Protein AF-0000000075734507 (afdb_homodimer)

Sequence (156 aa):
MTKLKLGSLLDDRPVKLSVELPASVHRDLIAYGELLAQTTGTAGPIEPVKLIAPMLERFMATDRVFAKSRRNPSSNTEMTKLKLGSLLDDRPVKLSVELPASVHRDLIAYGELLAQTTGTAGPIEPVKLIAPMLERFMATDRVFAKSRRNPSSNTE

Secondary structure (DSSP, 8-state):
----SS--------EEEEEEE-HHHHHHHHHHHHHHHHHHT-SSPPPHHHHHHHHHHHHHHH-HHHHHHHHS------/----SS--------EEEEEEE-HHHHHHHHHHHHHHHHHHT-SSPPPHHHHHHHHHHHHHHH-HHHHHHHHS------

Radius of gyration: 19.77 Å; Cα contacts (8 Å, |Δi|>4): 151; chains: 2; bounding box: 35×70×53 Å

pLDDT: mean 87.41, std 18.09, range [30.73, 98.94]

Foldseek 3Di:
DDDDPDPPPDDPDDDDDDDDDDPVVQVVLQVVQVVVCVVVVNDDGDHSVVVPVVVVVVVQCPPPVNVVCVVCVPPPPD/DDDDPDPPPDDPDDDDDDDDDDPVVQVVLQVVQVVVCVVVVNDDGDHSVVVPVVVVVVVQCPPPVNVVCVVCVPPPPD

Structure (mmCIF, N/CA/C/O backbone):
data_AF-0000000075734507-model_v1
#
loop_
_entity.id
_entity.type
_entity.pdbx_description
1 polymer 'DUF2274 domain-containing protein'
#
loop_
_atom_site.group_PDB
_atom_site.id
_atom_site.type_symbol
_atom_site.label_atom_id
_atom_site.label_alt_id
_atom_site.label_comp_id
_atom_site.label_asym_id
_atom_site.label_entity_id
_atom_site.label_seq_id
_atom_site.pdbx_PDB_ins_code
_atom_site.Cartn_x
_atom_site.Cartn_y
_atom_site.Cartn_z
_atom_site.occupancy
_atom_site.B_iso_or_equiv
_atom_site.auth_seq_id
_atom_site.auth_comp_id
_atom_site.auth_asym_id
_atom_site.auth_atom_id
_atom_site.pdbx_PDB_model_num
ATOM 1 N N . MET A 1 1 ? -17.203 -38.688 -11.398 1 49.75 1 MET A N 1
ATOM 2 C CA . MET A 1 1 ? -17.781 -37.625 -10.578 1 49.75 1 MET A CA 1
ATOM 3 C C . MET A 1 1 ? -17.922 -36.312 -11.383 1 49.75 1 MET A C 1
ATOM 5 O O . MET A 1 1 ? -17.047 -35.969 -12.172 1 49.75 1 MET A O 1
ATOM 9 N N . THR A 1 2 ? -19.109 -35.75 -11.578 1 51.44 2 THR A N 1
ATOM 10 C CA . THR A 1 2 ? -19.469 -34.625 -12.414 1 51.44 2 THR A CA 1
ATOM 11 C C . THR A 1 2 ? -18.734 -33.375 -11.961 1 51.44 2 THR A C 1
ATOM 13 O O . THR A 1 2 ? -18.766 -33 -10.773 1 51.44 2 THR A O 1
ATOM 16 N N . LYS A 1 3 ? -17.609 -33.031 -12.648 1 56.03 3 LYS A N 1
ATOM 17 C CA . LYS A 1 3 ? -16.922 -31.797 -12.352 1 56.03 3 LYS A CA 1
ATOM 18 C C . LYS A 1 3 ? -17.859 -30.594 -12.469 1 56.03 3 LYS A C 1
ATOM 20 O O . LYS A 1 3 ? -18.781 -30.594 -13.289 1 56.03 3 LYS A O 1
ATOM 25 N N . LEU A 1 4 ? -17.984 -29.781 -11.43 1 62.34 4 LEU A N 1
ATOM 26 C CA . LEU A 1 4 ? -18.891 -28.641 -11.391 1 62.34 4 LEU A CA 1
ATOM 27 C C . LEU A 1 4 ? -18.578 -27.656 -12.508 1 62.34 4 LEU A C 1
ATOM 29 O O . LEU A 1 4 ? -17.422 -27.531 -12.922 1 62.34 4 LEU A O 1
ATOM 33 N N . LYS A 1 5 ? -19.516 -27.188 -13.195 1 63.5 5 LYS A N 1
ATOM 34 C CA . LYS A 1 5 ? -19.469 -26.188 -14.258 1 63.5 5 LYS A CA 1
ATOM 35 C C . LYS A 1 5 ? -18.781 -24.906 -13.773 1 63.5 5 LYS A C 1
ATOM 37 O O . LYS A 1 5 ? -18.203 -24.156 -14.57 1 63.5 5 LYS A O 1
ATOM 42 N N . LEU A 1 6 ? -19.156 -24.609 -12.438 1 61.56 6 LEU A N 1
ATOM 43 C CA . LEU A 1 6 ? -18.672 -23.312 -11.969 1 61.56 6 LEU A CA 1
ATOM 44 C C . LEU A 1 6 ? -17.188 -23.375 -11.625 1 61.56 6 LEU A C 1
ATOM 46 O O . LEU A 1 6 ? -16.766 -24.25 -10.852 1 61.56 6 LEU A O 1
ATOM 50 N N . GLY A 1 7 ? -16.422 -23.234 -12.508 1 52.19 7 GLY A N 1
ATOM 51 C CA . GLY A 1 7 ? -14.992 -23.125 -12.25 1 52.19 7 GLY A CA 1
ATOM 52 C C . GLY A 1 7 ? -14.68 -22.328 -11 1 52.19 7 GLY A C 1
ATOM 53 O O . GLY A 1 7 ? -15.586 -21.906 -10.281 1 52.19 7 GLY A O 1
ATOM 54 N N . SER A 1 8 ? -13.531 -22.453 -10.406 1 60.25 8 SER A N 1
ATOM 55 C CA . SER A 1 8 ? -13.086 -21.797 -9.18 1 60.25 8 SER A CA 1
ATOM 56 C C . SER A 1 8 ? -13.586 -20.359 -9.109 1 60.25 8 SER A C 1
ATOM 58 O O . SER A 1 8 ? -13.375 -19.578 -10.039 1 60.25 8 SER A O 1
ATOM 60 N N . LEU A 1 9 ? -14.945 -20.047 -8.742 1 64.56 9 LEU A N 1
ATOM 61 C CA . LEU A 1 9 ? -15.453 -18.688 -8.555 1 64.56 9 LEU A CA 1
ATOM 62 C C . LEU A 1 9 ? -14.461 -17.844 -7.77 1 64.56 9 LEU A C 1
ATOM 64 O O . LEU A 1 9 ? -14.016 -18.234 -6.688 1 64.56 9 LEU A O 1
ATOM 68 N N . LEU A 1 10 ? -13.836 -17.016 -8.438 1 71.56 10 LEU A N 1
ATOM 69 C CA . LEU A 1 10 ? -13.008 -16.031 -7.742 1 71.56 10 LEU A CA 1
ATOM 70 C C . LEU A 1 10 ? -13.789 -15.359 -6.625 1 71.56 10 LEU A C 1
ATOM 72 O O . LEU A 1 10 ? -14.953 -14.977 -6.816 1 71.56 10 LEU A O 1
ATOM 76 N N . ASP A 1 11 ? -13.438 -15.609 -5.457 1 82.19 11 ASP A N 1
ATOM 77 C CA . ASP A 1 11 ? -13.992 -14.898 -4.309 1 82.19 11 ASP A CA 1
ATOM 78 C C . ASP A 1 11 ? -13.812 -13.383 -4.457 1 82.19 11 ASP A C 1
ATOM 80 O O . ASP A 1 11 ? -12.695 -12.906 -4.672 1 82.19 11 ASP A O 1
ATOM 84 N N . ASP A 1 12 ? -14.859 -12.688 -4.508 1 89.88 12 ASP A N 1
ATOM 85 C CA . ASP A 1 12 ? -14.82 -11.25 -4.75 1 89.88 12 ASP A CA 1
ATOM 86 C C . ASP A 1 12 ? -14.93 -10.469 -3.439 1 89.88 12 ASP A C 1
ATOM 88 O O . ASP A 1 12 ? -15.109 -9.25 -3.451 1 89.88 12 ASP A O 1
ATOM 92 N N . ARG A 1 13 ? -14.758 -11.281 -2.389 1 94.75 13 ARG A N 1
ATOM 93 C CA . ARG A 1 13 ? -14.844 -10.594 -1.104 1 94.75 13 ARG A CA 1
ATOM 94 C C . ARG A 1 13 ? -13.547 -9.859 -0.782 1 94.75 13 ARG A C 1
ATOM 96 O O . ARG A 1 13 ? -12.461 -10.383 -1.024 1 94.75 13 ARG A O 1
ATOM 103 N N . PRO A 1 14 ? -13.68 -8.711 -0.141 1 98.19 14 PRO A N 1
ATOM 104 C CA . PRO A 1 14 ? -12.469 -8.016 0.301 1 98.19 14 PRO A CA 1
ATOM 105 C C . PRO A 1 14 ? -11.68 -8.812 1.334 1 98.19 14 PRO A C 1
ATOM 107 O O . PRO A 1 14 ? -12.242 -9.656 2.033 1 98.19 14 PRO A O 1
ATOM 110 N N . VAL A 1 15 ? -10.461 -8.57 1.423 1 98.25 15 VAL A N 1
ATOM 111 C CA . VAL A 1 15 ? -9.555 -9.25 2.338 1 98.25 15 VAL A CA 1
ATOM 112 C C 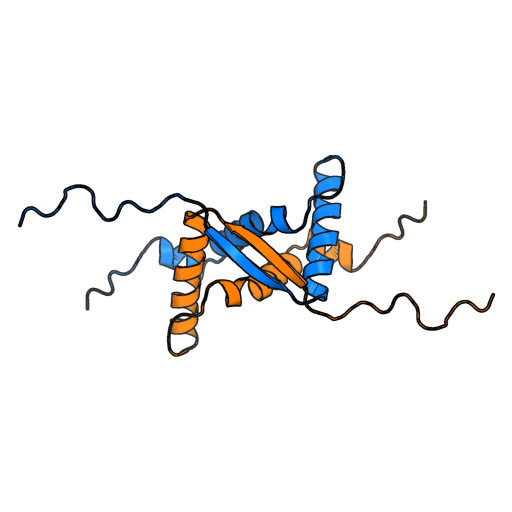. VAL A 1 15 ? -9.016 -8.258 3.367 1 98.25 15 VAL A C 1
ATOM 114 O O . VAL A 1 15 ? -8.531 -7.184 3.006 1 98.25 15 VAL A O 1
ATOM 117 N N . LYS A 1 16 ? -9.094 -8.531 4.59 1 98.19 16 LYS A N 1
ATOM 118 C CA . LYS A 1 16 ? -8.539 -7.727 5.672 1 98.19 16 LYS A CA 1
ATOM 119 C C . LYS A 1 16 ? -7.148 -8.211 6.066 1 98.19 16 LYS A C 1
ATOM 121 O O . LYS A 1 16 ? -6.938 -9.414 6.258 1 98.19 16 LYS A O 1
ATOM 126 N N . LEU A 1 17 ? -6.258 -7.309 6.129 1 98.31 17 LEU A N 1
ATOM 127 C CA . LEU A 1 17 ? -4.883 -7.613 6.52 1 98.31 17 LEU A CA 1
ATOM 128 C C . LEU A 1 17 ? -4.414 -6.68 7.629 1 98.31 17 LEU A C 1
ATOM 130 O O . LEU A 1 17 ? -4.789 -5.508 7.66 1 98.31 17 LEU A O 1
ATOM 134 N N . SER A 1 18 ? -3.604 -7.23 8.469 1 98.38 18 SER A N 1
ATOM 135 C CA . SER A 1 18 ? -2.834 -6.414 9.406 1 98.38 18 SER A CA 1
ATOM 136 C C . SER A 1 18 ? -1.444 -6.109 8.859 1 98.38 18 SER A C 1
ATOM 138 O O . SER A 1 18 ? -0.653 -7.023 8.617 1 98.38 18 SER A O 1
ATOM 140 N N . VAL A 1 19 ? -1.188 -4.836 8.727 1 98.44 19 VAL A N 1
ATOM 141 C CA . VAL A 1 19 ? 0.089 -4.441 8.141 1 98.44 19 VAL A CA 1
ATOM 142 C C . VAL A 1 19 ? 0.868 -3.578 9.133 1 98.44 19 VAL A C 1
ATOM 144 O O . VAL A 1 19 ? 0.275 -2.848 9.93 1 98.44 19 VAL A O 1
ATOM 147 N N . GLU A 1 20 ? 2.143 -3.775 9.094 1 98.44 20 GLU A N 1
ATOM 148 C CA . GLU A 1 20 ? 3.049 -2.92 9.859 1 98.44 20 GLU A CA 1
ATOM 149 C C . GLU A 1 20 ? 3.842 -1.998 8.938 1 98.44 20 GLU A C 1
ATOM 151 O O . GLU A 1 20 ? 4.547 -2.465 8.039 1 98.44 20 GLU A O 1
ATOM 156 N N . LEU A 1 21 ? 3.719 -0.723 9.258 1 98.75 21 LEU A N 1
ATOM 157 C CA . LEU A 1 21 ? 4.438 0.257 8.453 1 98.75 21 LEU A CA 1
ATOM 158 C C . LEU A 1 21 ? 5.547 0.922 9.266 1 98.75 21 LEU A C 1
ATOM 160 O O . LEU A 1 21 ? 5.344 1.277 10.43 1 98.75 21 LEU A O 1
ATOM 164 N N . PRO A 1 22 ? 6.703 1.101 8.641 1 98.5 22 PRO A N 1
ATOM 165 C CA . PRO A 1 22 ? 7.637 2.027 9.281 1 98.5 22 PRO A CA 1
ATOM 166 C C . PRO A 1 22 ? 6.996 3.377 9.602 1 98.5 22 PRO A C 1
ATOM 168 O O . PRO A 1 22 ? 6.145 3.854 8.852 1 98.5 22 PRO A O 1
ATOM 171 N N . ALA A 1 23 ? 7.453 3.955 10.633 1 97.56 23 ALA A N 1
ATOM 172 C CA . ALA A 1 23 ? 6.902 5.238 11.062 1 97.56 23 ALA A CA 1
ATOM 173 C C . ALA A 1 23 ? 6.996 6.277 9.953 1 97.56 23 ALA A C 1
ATOM 175 O O . ALA A 1 23 ? 6.074 7.074 9.758 1 97.56 23 ALA A O 1
ATOM 176 N N . SER A 1 24 ? 8.031 6.262 9.219 1 96.94 24 SER A N 1
ATOM 177 C CA . SER A 1 24 ? 8.242 7.25 8.164 1 96.94 24 SER A CA 1
ATOM 178 C C . SER A 1 24 ? 7.258 7.059 7.02 1 96.94 24 SER A C 1
ATOM 180 O O . SER A 1 24 ? 6.754 8.031 6.457 1 96.94 24 SER A O 1
ATOM 182 N N . VAL A 1 25 ? 6.988 5.793 6.723 1 98.38 25 VAL A N 1
ATOM 183 C CA . VAL A 1 25 ? 6.023 5.516 5.664 1 98.38 25 VAL A CA 1
ATOM 184 C C . VAL A 1 25 ? 4.633 5.965 6.102 1 98.38 25 VAL A C 1
ATOM 186 O O . VAL A 1 25 ? 3.883 6.543 5.309 1 98.38 25 VAL A O 1
ATOM 189 N N . HIS A 1 26 ? 4.344 5.727 7.273 1 98.56 26 HIS A N 1
ATOM 190 C CA . HIS A 1 26 ? 3.045 6.148 7.781 1 98.56 26 HIS A CA 1
ATOM 191 C C . HIS A 1 26 ? 2.924 7.672 7.793 1 98.56 26 HIS A C 1
ATOM 193 O O . HIS A 1 26 ? 1.887 8.219 7.414 1 98.56 26 HIS A O 1
ATOM 199 N N . ARG A 1 27 ? 3.934 8.352 8.227 1 96.81 27 ARG A N 1
ATOM 200 C CA . ARG A 1 27 ? 3.926 9.812 8.195 1 96.81 27 ARG A CA 1
ATOM 201 C C . ARG A 1 27 ? 3.752 10.328 6.773 1 96.81 27 ARG A C 1
ATOM 203 O O . ARG A 1 27 ? 3.029 11.305 6.547 1 96.81 27 ARG A O 1
ATOM 210 N N . ASP A 1 28 ? 4.383 9.688 5.891 1 97.56 28 ASP A N 1
ATOM 211 C CA . ASP A 1 28 ? 4.246 10.086 4.492 1 97.56 28 ASP A CA 1
ATOM 212 C C . ASP A 1 28 ? 2.826 9.836 3.988 1 97.56 28 ASP A C 1
ATOM 214 O O . ASP A 1 28 ? 2.291 10.625 3.209 1 97.56 28 ASP A O 1
ATOM 218 N N . LEU A 1 29 ? 2.234 8.75 4.418 1 98.69 29 LEU A N 1
ATOM 219 C CA . LEU A 1 29 ? 0.854 8.477 4.031 1 98.69 29 LEU A CA 1
ATOM 220 C C . LEU A 1 29 ? -0.08 9.555 4.566 1 98.69 29 LEU A C 1
ATOM 222 O O . LEU A 1 29 ? -1.008 9.977 3.871 1 98.69 29 LEU A O 1
ATOM 226 N N . ILE A 1 30 ? 0.152 10.016 5.738 1 97.69 30 ILE A N 1
ATOM 227 C CA . ILE A 1 30 ? -0.645 11.094 6.316 1 97.69 30 ILE A CA 1
ATOM 228 C C . ILE A 1 30 ? -0.485 12.367 5.48 1 97.69 30 ILE A C 1
ATOM 230 O O . ILE A 1 30 ? -1.476 12.977 5.082 1 97.69 30 ILE A O 1
ATOM 234 N N . ALA A 1 31 ? 0.708 12.719 5.215 1 97.19 31 ALA A N 1
ATOM 235 C CA . ALA A 1 31 ? 0.993 13.906 4.41 1 97.19 31 ALA A CA 1
ATOM 236 C C . ALA A 1 31 ? 0.38 13.781 3.02 1 97.19 31 ALA A C 1
ATOM 238 O O . ALA A 1 31 ? -0.126 14.766 2.471 1 97.19 31 ALA A O 1
ATOM 239 N N . TYR A 1 32 ? 0.464 12.586 2.443 1 98.31 32 TYR A N 1
ATOM 240 C CA . TYR A 1 32 ? -0.124 12.336 1.132 1 98.31 32 TYR A CA 1
ATOM 241 C C . TYR A 1 32 ? -1.626 12.594 1.15 1 98.31 32 TYR A C 1
ATOM 243 O O . TYR A 1 32 ? -2.164 13.227 0.24 1 98.31 32 TYR A O 1
ATOM 251 N N . GLY A 1 33 ? -2.285 12.094 2.176 1 98.25 33 GLY A N 1
ATOM 252 C CA . GLY A 1 33 ? -3.717 12.297 2.314 1 98.25 33 GLY A CA 1
ATOM 253 C C . GLY A 1 33 ? -4.102 13.766 2.428 1 98.25 33 GLY A C 1
ATOM 254 O O . GLY A 1 33 ? -5.133 14.18 1.9 1 98.25 33 GLY A O 1
ATOM 255 N N . GLU A 1 34 ? -3.273 14.508 3.086 1 97 34 GLU A N 1
ATOM 256 C CA . GLU A 1 34 ? -3.5 15.945 3.217 1 97 34 GLU A CA 1
ATOM 257 C C . GLU A 1 34 ? -3.387 16.641 1.865 1 97 34 GLU A C 1
ATOM 259 O O . GLU A 1 34 ? -4.25 17.453 1.503 1 97 34 GLU A O 1
ATOM 264 N N . LEU A 1 35 ? -2.348 16.328 1.163 1 96.56 35 LEU A N 1
ATOM 265 C CA . LEU A 1 35 ? -2.111 16.938 -0.14 1 96.56 35 LEU A CA 1
ATOM 266 C C . LEU A 1 35 ? -3.229 16.594 -1.116 1 96.56 35 LEU A C 1
ATOM 268 O O . LEU A 1 35 ? -3.719 17.453 -1.843 1 96.56 35 LEU A O 1
ATOM 272 N N . LEU A 1 36 ? -3.625 15.32 -1.068 1 96.94 36 LEU A N 1
ATOM 273 C CA . LEU A 1 36 ? -4.688 14.859 -1.958 1 96.94 36 LEU A CA 1
ATOM 274 C C . LEU A 1 36 ? -6 15.57 -1.651 1 96.94 36 LEU A C 1
ATOM 276 O O . LEU A 1 36 ? -6.723 15.969 -2.566 1 96.94 36 LEU A O 1
ATOM 280 N N . ALA A 1 37 ? -6.281 15.711 -0.393 1 96.81 37 ALA A N 1
ATOM 281 C CA . ALA A 1 37 ? -7.5 16.406 0.01 1 96.81 37 ALA A CA 1
ATOM 282 C C . ALA A 1 37 ? -7.5 17.844 -0.497 1 96.81 37 ALA A C 1
ATOM 284 O O . ALA A 1 37 ? -8.516 18.328 -1 1 96.81 37 ALA A O 1
ATOM 285 N N . GLN A 1 38 ? -6.359 18.516 -0.383 1 94.12 38 GLN A N 1
ATOM 286 C CA . GLN A 1 38 ? -6.219 19.906 -0.832 1 94.12 38 GLN A CA 1
ATOM 287 C C . GLN A 1 38 ? -6.426 20.016 -2.34 1 94.12 38 GLN A C 1
ATOM 289 O O . GLN A 1 38 ? -7.125 20.922 -2.809 1 94.12 38 GLN A O 1
ATOM 294 N N . THR A 1 39 ? -5.914 19.062 -3.037 1 93.5 39 THR A N 1
ATOM 295 C CA . THR A 1 39 ? -5.926 19.141 -4.496 1 93.5 39 THR A CA 1
ATOM 296 C C . THR A 1 39 ? -7.293 18.75 -5.043 1 93.5 39 THR A C 1
ATOM 298 O O . THR A 1 39 ? -7.676 19.172 -6.133 1 93.5 39 THR A O 1
ATOM 301 N N . THR A 1 40 ? -8.031 17.953 -4.258 1 94.25 40 THR A N 1
ATOM 302 C CA . THR A 1 40 ? -9.32 17.469 -4.738 1 94.25 40 THR A CA 1
ATOM 303 C C . THR A 1 40 ? -10.461 18.25 -4.09 1 94.25 40 THR A C 1
ATOM 305 O O . THR A 1 40 ? -11.633 18.031 -4.398 1 94.25 40 THR A O 1
ATOM 308 N N . GLY A 1 41 ? -10.141 19.141 -3.135 1 91.81 41 GLY A N 1
ATOM 309 C CA . GLY A 1 41 ? -11.172 19.922 -2.473 1 91.81 41 GLY A CA 1
ATOM 310 C C . GLY A 1 41 ? -11.977 19.125 -1.465 1 91.81 41 GLY A C 1
ATOM 311 O O . GLY A 1 41 ? -13.133 19.438 -1.195 1 91.81 41 GLY A O 1
ATOM 312 N N . THR A 1 42 ? -11.445 18.016 -1.034 1 90.62 42 THR A N 1
ATOM 313 C CA . THR A 1 42 ? -12.078 17.172 -0.016 1 90.62 42 THR A CA 1
ATOM 314 C C . THR A 1 42 ? -11.938 17.812 1.364 1 90.62 42 THR A C 1
ATOM 316 O O . THR A 1 42 ? -10.875 18.344 1.706 1 90.62 42 THR A O 1
ATOM 319 N N . ALA A 1 43 ? -13.055 17.781 2.021 1 90.81 43 ALA A N 1
ATOM 320 C CA . ALA A 1 43 ? -13.023 18.312 3.379 1 90.81 43 ALA A CA 1
ATOM 321 C C . ALA A 1 43 ? -12.211 17.406 4.305 1 90.81 43 ALA A C 1
ATOM 323 O O . ALA A 1 43 ? -12.57 16.25 4.516 1 90.81 43 ALA A O 1
ATOM 324 N N . GLY A 1 44 ? -11.062 17.859 4.703 1 94.88 44 GLY A N 1
ATOM 325 C CA . GLY A 1 44 ? -10.258 17.125 5.672 1 94.88 44 GLY A CA 1
ATOM 326 C C . GLY A 1 44 ? -9.289 16.156 5.023 1 94.88 44 GLY A C 1
ATOM 327 O O . GLY A 1 44 ? -9.484 15.75 3.875 1 94.88 44 GLY A O 1
ATOM 328 N N . PRO A 1 45 ? -8.352 15.789 5.75 1 95.5 45 PRO A N 1
ATOM 329 C CA . PRO A 1 45 ? -7.363 14.852 5.223 1 95.5 45 PRO A CA 1
ATOM 330 C C . PRO A 1 45 ? -7.953 13.477 4.93 1 95.5 45 PRO A C 1
ATOM 332 O O . PRO A 1 45 ? -8.836 13.008 5.652 1 95.5 45 PRO A O 1
ATOM 335 N N . ILE A 1 46 ? -7.551 12.891 3.877 1 97.56 46 ILE A N 1
ATOM 336 C CA . ILE A 1 46 ? -7.891 11.5 3.584 1 97.56 46 ILE A CA 1
ATOM 337 C C . ILE A 1 46 ? -7.051 10.57 4.453 1 97.56 46 ILE A C 1
ATOM 339 O O . ILE A 1 46 ? -5.824 10.688 4.5 1 97.56 46 ILE A O 1
ATOM 343 N N . GLU A 1 47 ? -7.691 9.719 5.105 1 97.81 47 GLU A N 1
ATOM 344 C CA . GLU A 1 47 ? -7.035 8.812 6.043 1 97.81 47 GLU A CA 1
ATOM 345 C C . GLU A 1 47 ? -6.086 7.863 5.32 1 97.81 47 GLU A C 1
ATOM 347 O O . GLU A 1 47 ? -6.398 7.363 4.238 1 97.81 47 GLU A O 1
ATOM 352 N N . PRO A 1 48 ? -5.016 7.559 5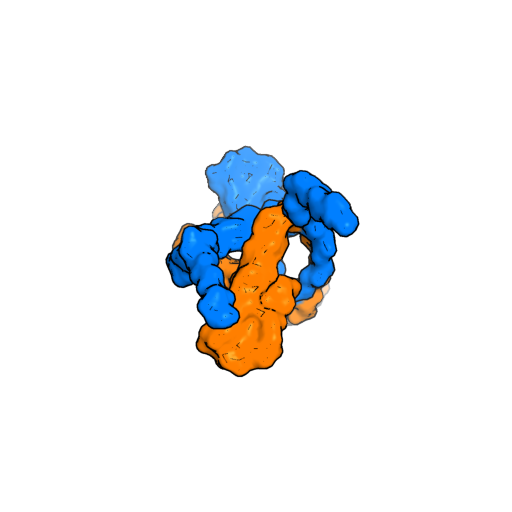.891 1 98.25 48 PRO A N 1
ATOM 353 C CA . PRO A 1 48 ? -4.027 6.656 5.293 1 98.25 48 PRO A CA 1
ATOM 354 C C . PRO A 1 48 ? -4.637 5.336 4.832 1 98.25 48 PRO A C 1
ATOM 356 O O . PRO A 1 48 ? -4.352 4.875 3.723 1 98.25 48 PRO A O 1
ATOM 359 N N . VAL A 1 49 ? -5.48 4.746 5.598 1 98.38 49 VAL A N 1
ATOM 360 C CA . VAL A 1 49 ? -6.02 3.426 5.293 1 98.38 49 VAL A CA 1
ATOM 361 C C . VAL A 1 49 ? -6.828 3.482 4 1 98.38 49 VAL A C 1
ATOM 363 O O . VAL A 1 49 ? -6.863 2.516 3.236 1 98.38 49 VAL A O 1
ATOM 366 N N . LYS A 1 50 ? -7.332 4.582 3.732 1 97.88 50 LYS A N 1
ATOM 367 C CA . LYS A 1 50 ? -8.164 4.742 2.541 1 97.88 50 LYS A CA 1
ATOM 368 C C . LYS A 1 50 ? -7.301 4.898 1.29 1 97.88 50 LYS A C 1
ATOM 370 O O . LYS A 1 50 ? -7.793 4.742 0.17 1 97.88 50 LYS A O 1
ATOM 375 N N . LEU A 1 51 ? -6.078 5.199 1.434 1 98.75 51 LEU A N 1
ATOM 376 C CA . LEU A 1 51 ? -5.176 5.441 0.311 1 98.75 51 LEU A CA 1
ATOM 377 C C . LEU A 1 51 ? -4.516 4.145 -0.145 1 98.75 51 LEU A C 1
ATOM 379 O O . LEU A 1 51 ? -4.117 4.023 -1.306 1 98.75 51 LEU A O 1
ATOM 383 N N . ILE A 1 52 ? -4.445 3.174 0.708 1 98.88 52 ILE A N 1
ATOM 384 C CA . ILE A 1 52 ? -3.535 2.045 0.543 1 98.88 52 ILE A CA 1
ATOM 385 C C . ILE A 1 52 ? -3.959 1.215 -0.667 1 98.88 52 ILE A C 1
ATOM 387 O O . ILE A 1 52 ? -3.146 0.942 -1.555 1 98.88 52 ILE A O 1
ATOM 391 N N . ALA A 1 53 ? -5.18 0.913 -0.768 1 98.81 53 ALA A N 1
ATOM 392 C CA . ALA A 1 53 ? -5.633 0.033 -1.843 1 98.81 53 ALA A CA 1
ATOM 393 C C . ALA A 1 53 ? -5.477 0.705 -3.203 1 98.81 53 ALA A C 1
ATOM 395 O O . ALA A 1 53 ? -4.902 0.123 -4.129 1 98.81 53 ALA A O 1
ATOM 396 N N . PRO A 1 54 ? -5.91 1.928 -3.332 1 98.75 54 PRO A N 1
ATOM 397 C CA . PRO A 1 54 ? -5.758 2.533 -4.656 1 98.75 54 PRO A CA 1
ATOM 398 C C . PRO A 1 54 ? -4.293 2.742 -5.043 1 98.75 54 PRO A C 1
ATOM 400 O O . PRO A 1 54 ? -3.945 2.656 -6.223 1 98.75 54 PRO A O 1
ATOM 403 N N . MET A 1 55 ? -3.455 3.049 -4.055 1 98.88 55 MET A N 1
ATOM 404 C CA . MET A 1 55 ? -2.033 3.236 -4.336 1 98.88 55 MET A CA 1
ATOM 405 C C . MET A 1 55 ? -1.393 1.932 -4.793 1 98.88 55 MET A C 1
ATOM 407 O O . MET A 1 55 ? -0.642 1.913 -5.77 1 98.88 55 MET A O 1
ATOM 411 N N . LEU A 1 56 ? -1.733 0.851 -4.09 1 98.94 56 LEU A N 1
ATOM 412 C CA . LEU A 1 56 ? -1.202 -0.451 -4.477 1 98.94 56 LEU A CA 1
ATOM 413 C C . LEU A 1 56 ? -1.684 -0.839 -5.871 1 98.94 56 LEU A C 1
ATOM 415 O O . LEU A 1 56 ? -0.899 -1.322 -6.691 1 98.94 56 LEU A O 1
ATOM 419 N N . GLU A 1 57 ? -2.934 -0.643 -6.156 1 98.75 57 GLU A N 1
ATOM 420 C CA . GLU A 1 57 ? -3.506 -0.951 -7.465 1 98.75 57 GLU A CA 1
ATOM 421 C C . GLU A 1 57 ? -2.783 -0.195 -8.578 1 98.75 57 GLU A C 1
ATOM 423 O O . GLU A 1 57 ? -2.385 -0.789 -9.578 1 98.75 57 GLU A O 1
ATOM 428 N N . ARG A 1 58 ? -2.605 1.07 -8.32 1 98.62 58 ARG A N 1
ATOM 429 C CA . ARG A 1 58 ? -1.938 1.895 -9.328 1 98.62 58 ARG A CA 1
ATOM 430 C C . ARG A 1 58 ? -0.474 1.496 -9.477 1 98.62 58 ARG A C 1
ATOM 432 O O . ARG A 1 58 ? 0.056 1.471 -10.586 1 98.62 58 ARG A O 1
ATOM 439 N N . PHE A 1 59 ? 0.179 1.189 -8.375 1 98.81 59 PHE A N 1
ATOM 440 C CA . PHE A 1 59 ? 1.572 0.76 -8.422 1 98.81 59 PHE A CA 1
ATOM 441 C C . PHE A 1 59 ? 1.728 -0.486 -9.289 1 98.81 59 PHE A C 1
ATOM 443 O O . PHE A 1 59 ? 2.574 -0.525 -10.18 1 98.81 59 PHE A O 1
ATOM 450 N N . MET A 1 60 ? 0.866 -1.429 -9.102 1 98.62 60 MET A N 1
ATOM 451 C CA . MET A 1 60 ? 0.976 -2.688 -9.828 1 98.62 60 MET A CA 1
ATOM 452 C C . MET A 1 60 ? 0.566 -2.508 -11.289 1 98.62 60 MET A C 1
ATOM 454 O O . MET A 1 60 ? 1.154 -3.117 -12.18 1 98.62 60 MET A O 1
ATOM 458 N N . ALA A 1 61 ? -0.367 -1.687 -11.484 1 97.44 61 ALA A N 1
ATOM 459 C CA . ALA A 1 61 ? -0.833 -1.439 -12.852 1 97.44 61 ALA A CA 1
ATOM 460 C C . ALA A 1 61 ? 0.242 -0.743 -13.68 1 97.44 61 ALA A C 1
ATOM 462 O O . ALA A 1 61 ? 0.319 -0.936 -14.898 1 97.44 61 ALA A O 1
ATOM 463 N N . THR A 1 62 ? 1.104 0.039 -12.961 1 97.69 62 THR A N 1
ATOM 464 C CA . THR A 1 62 ? 2.086 0.837 -13.688 1 97.69 62 THR A CA 1
ATOM 465 C C . THR A 1 62 ? 3.434 0.124 -13.742 1 97.69 62 THR A C 1
ATOM 467 O O . THR A 1 62 ? 4.371 0.598 -14.383 1 97.69 62 THR A O 1
ATOM 470 N N . ASP A 1 63 ? 3.551 -0.919 -13.047 1 97.69 63 ASP A N 1
ATOM 471 C CA . ASP A 1 63 ? 4.727 -1.771 -13.195 1 97.69 63 ASP A CA 1
ATOM 472 C C . ASP A 1 63 ? 4.664 -2.576 -14.492 1 97.69 63 ASP A C 1
ATOM 474 O O . ASP A 1 63 ? 3.949 -3.58 -14.57 1 97.69 63 ASP A O 1
ATOM 478 N N . ARG A 1 64 ? 5.441 -2.201 -15.445 1 96.56 64 ARG A N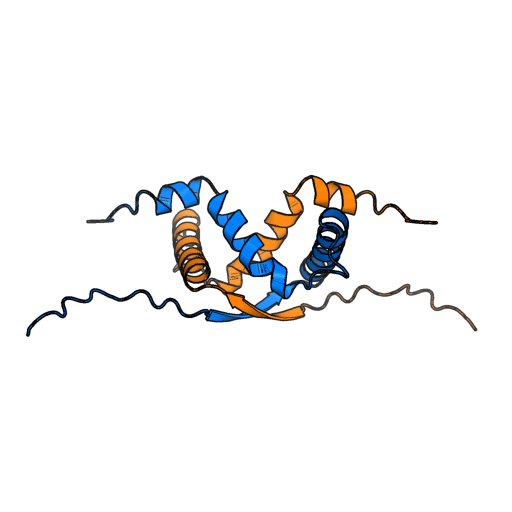 1
ATOM 479 C CA . ARG A 1 64 ? 5.352 -2.736 -16.797 1 96.56 64 ARG A CA 1
ATOM 480 C C . ARG A 1 64 ? 5.648 -4.23 -16.812 1 96.56 64 ARG A C 1
ATOM 482 O O . ARG A 1 64 ? 4.984 -4.992 -17.531 1 96.56 64 ARG A O 1
ATOM 489 N N . VAL A 1 65 ? 6.641 -4.625 -16.094 1 95.94 65 VAL A N 1
ATOM 490 C CA . VAL A 1 65 ? 7.012 -6.035 -16.047 1 95.94 65 VAL A CA 1
ATOM 491 C C . VAL A 1 65 ? 5.859 -6.855 -15.484 1 95.94 65 VAL A C 1
ATOM 493 O O . VAL A 1 65 ? 5.504 -7.902 -16.031 1 95.94 65 VAL A O 1
ATOM 496 N N . PHE A 1 66 ? 5.223 -6.359 -14.492 1 97.75 66 PHE A N 1
ATOM 497 C CA . PHE A 1 66 ? 4.102 -7.055 -13.867 1 97.75 66 PHE A CA 1
ATOM 498 C C . PHE A 1 66 ? 2.887 -7.051 -14.789 1 97.75 66 PHE A C 1
ATOM 500 O O . PHE A 1 66 ? 2.217 -8.078 -14.945 1 97.75 66 PHE A O 1
ATOM 507 N N . ALA A 1 67 ? 2.602 -5.902 -15.273 1 95.25 67 ALA A N 1
ATOM 508 C CA . ALA A 1 67 ? 1.453 -5.785 -16.172 1 95.25 67 ALA A CA 1
ATOM 509 C C . ALA A 1 67 ? 1.566 -6.762 -17.344 1 95.25 67 ALA A C 1
ATOM 511 O O . ALA A 1 67 ? 0.582 -7.398 -17.719 1 95.25 67 ALA A O 1
ATOM 512 N N . LYS A 1 68 ? 2.727 -6.898 -17.859 1 94.56 68 LYS A N 1
ATOM 513 C CA . LYS A 1 68 ? 2.967 -7.824 -18.969 1 94.56 68 LYS A CA 1
ATOM 514 C C . LYS A 1 68 ? 2.744 -9.273 -18.531 1 94.56 68 LYS A C 1
ATOM 516 O O . LYS A 1 68 ? 2.164 -10.062 -19.281 1 94.56 68 LYS A O 1
ATOM 521 N N . SER A 1 69 ? 3.195 -9.539 -17.406 1 93.38 69 SER A N 1
ATOM 522 C CA . SER A 1 69 ? 3.072 -10.898 -16.875 1 93.38 69 SER A CA 1
ATOM 523 C C . SER A 1 69 ? 1.611 -11.281 -16.672 1 93.38 69 SER A C 1
ATOM 525 O O . SER A 1 69 ? 1.246 -12.453 -16.781 1 93.38 69 SER A O 1
ATOM 527 N N . ARG A 1 70 ? 0.833 -10.305 -16.281 1 91.44 70 ARG A N 1
ATOM 528 C CA . ARG A 1 70 ? -0.582 -10.562 -16.031 1 91.44 70 ARG A CA 1
ATOM 529 C C . ARG A 1 70 ? -1.337 -10.781 -17.344 1 91.44 70 ARG A C 1
ATOM 531 O O . ARG A 1 70 ? -2.359 -11.469 -17.359 1 91.44 70 ARG A O 1
ATOM 538 N N . ARG A 1 71 ? -0.947 -10.086 -18.328 1 84.88 71 ARG A N 1
ATOM 539 C CA . ARG A 1 71 ? -1.6 -10.188 -19.625 1 84.88 71 ARG A CA 1
ATOM 540 C C . ARG A 1 71 ? -1.304 -11.539 -20.281 1 84.88 71 ARG A C 1
ATOM 542 O O . ARG A 1 71 ? -2.145 -12.078 -21 1 84.88 71 ARG A O 1
ATOM 549 N N . ASN A 1 72 ? -0.085 -11.961 -20.141 1 73.56 72 ASN A N 1
ATOM 550 C CA . ASN A 1 72 ? 0.318 -13.234 -20.734 1 73.56 72 ASN A CA 1
ATOM 551 C C . ASN A 1 72 ? 0.636 -14.273 -19.656 1 73.56 72 ASN A C 1
ATOM 553 O O . ASN A 1 72 ? 1.805 -14.516 -19.344 1 73.56 72 ASN A O 1
ATOM 557 N N . PRO A 1 73 ? -0.334 -14.68 -18.969 1 60 73 PRO A N 1
ATOM 558 C CA . PRO A 1 73 ? 0.012 -15.648 -17.922 1 60 73 PRO A CA 1
ATOM 559 C C . PRO A 1 73 ? 0.687 -16.906 -18.484 1 60 73 PRO A C 1
ATOM 561 O O . PRO A 1 73 ? 0.152 -17.547 -19.391 1 60 73 PRO A O 1
ATOM 564 N N . SER A 1 74 ? 1.896 -16.828 -18.891 1 54.72 74 SER A N 1
ATOM 565 C CA . SER A 1 74 ? 2.572 -17.984 -19.453 1 54.72 74 SER A CA 1
ATOM 566 C C . SER A 1 74 ? 2.17 -19.266 -18.719 1 54.72 74 SER A C 1
ATOM 568 O O . SER A 1 74 ? 2.205 -19.312 -17.484 1 54.72 74 SER A O 1
ATOM 570 N N . SER A 1 75 ? 1.17 -19.906 -19.234 1 49.31 75 SER A N 1
ATOM 571 C CA . SER A 1 75 ? 1.002 -21.312 -18.906 1 49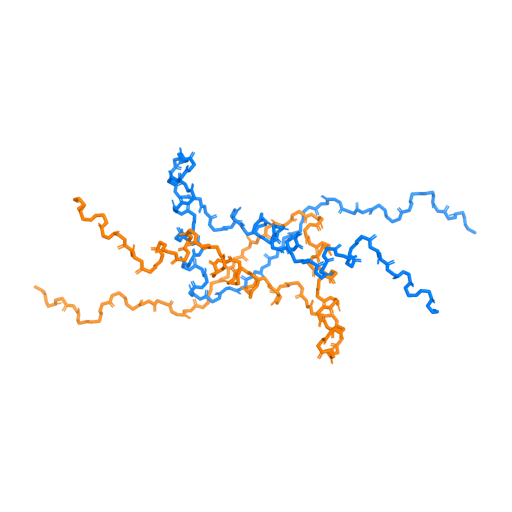.31 75 SER A CA 1
ATOM 572 C C . SER A 1 75 ? 2.35 -22.016 -18.75 1 49.31 75 SER A C 1
ATOM 574 O O . SER A 1 75 ? 3.125 -22.078 -19.719 1 49.31 75 SER A O 1
ATOM 576 N N . ASN A 1 76 ? 3.131 -21.781 -17.734 1 40.06 76 ASN A N 1
ATOM 577 C CA . ASN A 1 76 ? 4.188 -22.781 -17.609 1 40.06 76 ASN A CA 1
ATOM 578 C C . ASN A 1 76 ? 3.652 -24.188 -17.859 1 40.06 76 ASN A C 1
ATOM 580 O O . ASN A 1 76 ? 3.029 -24.781 -16.984 1 40.06 76 ASN A O 1
ATOM 584 N N . THR A 1 77 ? 2.986 -24.359 -18.906 1 35.25 77 THR A N 1
ATOM 585 C CA . THR A 1 77 ? 2.771 -25.703 -19.422 1 35.25 77 THR A CA 1
ATOM 586 C C . THR A 1 77 ? 4.09 -26.469 -19.516 1 35.25 77 THR A C 1
ATOM 588 O O . THR A 1 77 ? 4.793 -26.391 -20.516 1 35.25 77 THR A O 1
ATOM 591 N N . GLU A 1 78 ? 5.086 -26.391 -18.609 1 31.12 78 GLU A N 1
ATOM 592 C CA . GLU A 1 78 ? 5.914 -27.578 -18.734 1 31.12 78 GLU A CA 1
ATOM 593 C C . GLU A 1 78 ? 5.176 -28.812 -18.234 1 31.12 78 GLU A C 1
ATOM 595 O O . GLU A 1 78 ? 4.473 -28.766 -17.219 1 31.12 78 GLU A O 1
ATOM 600 N N . MET B 1 1 ? 8.562 28.547 32.062 1 50.19 1 MET B N 1
ATOM 601 C CA . MET B 1 1 ? 8.727 27.094 32.062 1 50.19 1 MET B CA 1
ATOM 602 C C . MET B 1 1 ? 9.688 26.656 30.969 1 50.19 1 MET B C 1
ATOM 604 O O . MET B 1 1 ? 9.656 27.203 29.859 1 50.19 1 MET B O 1
ATOM 608 N N . THR B 1 2 ? 10.82 26 31.234 1 51.78 2 THR B N 1
ATOM 609 C CA . THR B 1 2 ? 11.922 25.609 30.359 1 51.78 2 THR B CA 1
ATOM 610 C C . THR B 1 2 ? 11.438 24.672 29.25 1 51.78 2 THR B C 1
ATOM 612 O O . THR B 1 2 ? 10.766 23.688 29.531 1 51.78 2 THR B O 1
ATOM 615 N N . LYS B 1 3 ? 11.18 25.25 28.047 1 56.5 3 LYS B N 1
ATOM 616 C CA . LYS B 1 3 ? 10.82 24.422 26.906 1 56.5 3 LYS B CA 1
ATOM 617 C C . LYS B 1 3 ? 11.883 23.344 26.656 1 56.5 3 LYS B C 1
ATOM 619 O O . LYS B 1 3 ? 13.07 23.578 26.891 1 56.5 3 LYS B O 1
ATOM 624 N N . LEU B 1 4 ? 11.5 22.078 26.609 1 62.75 4 LEU B N 1
ATOM 625 C CA . LEU B 1 4 ? 12.43 20.969 26.453 1 62.75 4 LEU B CA 1
ATOM 626 C C . LEU B 1 4 ? 13.203 21.094 25.141 1 62.75 4 LEU B C 1
ATOM 628 O O . LEU B 1 4 ? 12.695 21.641 24.156 1 62.75 4 LEU B O 1
ATOM 632 N N . LYS B 1 5 ? 14.445 20.906 25.141 1 64.12 5 LYS B N 1
ATOM 633 C CA . LYS B 1 5 ? 15.367 20.891 24.016 1 64.12 5 LYS B CA 1
ATOM 634 C C . LYS B 1 5 ? 14.914 19.906 22.938 1 64.12 5 LYS B C 1
ATOM 636 O O . LYS B 1 5 ? 15.242 20.062 21.766 1 64.12 5 LYS B O 1
ATOM 641 N N . LEU B 1 6 ? 14.383 18.719 23.531 1 61.78 6 LEU B N 1
ATOM 642 C CA . LEU B 1 6 ? 14.086 17.672 22.562 1 61.78 6 LEU B CA 1
ATOM 643 C C . LEU B 1 6 ? 12.805 17.969 21.797 1 61.78 6 LEU B C 1
ATOM 645 O O . LEU B 1 6 ? 11.766 18.234 22.406 1 61.78 6 LEU B O 1
ATOM 649 N N . GLY B 1 7 ? 12.898 18.672 20.859 1 52.44 7 GLY B N 1
ATOM 650 C CA . GLY B 1 7 ? 11.766 18.875 19.969 1 52.44 7 GLY B CA 1
ATOM 651 C C . GLY B 1 7 ? 10.945 17.625 19.75 1 52.44 7 GLY B C 1
ATOM 652 O O . GLY B 1 7 ? 11.211 16.578 20.344 1 52.44 7 GLY B O 1
ATOM 653 N N . SER B 1 8 ? 9.734 17.688 19.297 1 60.34 8 SER B N 1
ATOM 654 C CA . SER B 1 8 ? 8.805 16.594 19.047 1 60.34 8 SER B CA 1
ATOM 655 C C . SER B 1 8 ? 9.523 15.375 18.469 1 60.34 8 SER B C 1
ATOM 657 O O . SER B 1 8 ? 10.242 15.484 17.484 1 60.34 8 SER B O 1
ATOM 659 N N . LEU B 1 9 ? 10.273 14.477 19.312 1 64.5 9 LEU B N 1
ATOM 660 C CA . LEU B 1 9 ? 10.891 13.234 18.844 1 64.5 9 LEU B CA 1
ATOM 661 C C . LEU B 1 9 ? 9.945 12.469 17.938 1 64.5 9 LEU B C 1
ATOM 663 O O . LEU B 1 9 ? 8.805 12.195 18.297 1 64.5 9 LEU B O 1
ATOM 667 N N . LEU B 1 10 ? 10.227 12.547 16.719 1 71.25 10 LEU B N 1
ATOM 668 C CA . LEU B 1 10 ? 9.492 11.68 15.797 1 71.25 10 LEU B CA 1
ATOM 669 C C . LEU B 1 10 ? 9.492 10.242 16.297 1 71.25 10 LEU B C 1
ATOM 671 O O . LEU B 1 10 ? 10.523 9.727 16.719 1 71.25 10 LEU B O 1
ATOM 675 N N . ASP B 1 11 ? 8.391 9.766 16.672 1 81.69 11 ASP B N 1
ATOM 676 C CA . ASP B 1 11 ? 8.227 8.352 17 1 81.69 11 ASP B CA 1
ATOM 677 C C . ASP B 1 11 ? 8.664 7.457 15.844 1 81.69 11 ASP B C 1
ATOM 679 O O . ASP B 1 11 ? 8.211 7.625 14.711 1 81.69 11 ASP B O 1
ATOM 683 N N . ASP B 1 12 ? 9.625 6.668 16.078 1 89.81 12 ASP B N 1
ATOM 684 C CA . ASP B 1 12 ? 10.195 5.824 15.031 1 89.81 12 ASP B CA 1
ATOM 685 C C . ASP B 1 12 ? 9.648 4.406 15.109 1 89.81 12 ASP B C 1
ATOM 687 O O . ASP B 1 12 ? 10.148 3.502 14.438 1 89.81 12 ASP B O 1
ATOM 691 N N . ARG B 1 13 ? 8.586 4.355 15.922 1 94.75 13 ARG B N 1
ATOM 692 C CA . ARG B 1 13 ? 8.008 3.02 16.031 1 94.75 13 ARG B CA 1
ATOM 693 C C . ARG B 1 13 ? 7.125 2.697 14.836 1 94.75 13 ARG B C 1
ATOM 695 O O . ARG B 1 13 ? 6.375 3.551 14.359 1 94.75 13 ARG B O 1
ATOM 702 N N . PRO B 1 14 ? 7.148 1.439 14.422 1 98.19 14 PRO B N 1
ATOM 703 C CA . PRO B 1 14 ? 6.23 1.046 13.352 1 98.19 14 PRO B CA 1
ATOM 704 C C . PRO B 1 14 ? 4.766 1.178 13.75 1 98.19 14 PRO B C 1
ATOM 706 O O . PRO B 1 14 ? 4.441 1.137 14.945 1 98.19 14 PRO B O 1
ATOM 709 N N . VAL B 1 15 ? 3.947 1.341 12.836 1 98.25 15 VAL B N 1
ATOM 710 C CA . VAL B 1 15 ? 2.51 1.5 13.031 1 98.25 15 VAL B CA 1
ATOM 711 C C . VAL B 1 15 ? 1.771 0.302 12.445 1 98.25 15 VAL B C 1
ATOM 713 O O . VAL B 1 15 ? 2 -0.067 11.289 1 98.25 15 VAL B O 1
ATOM 716 N N . LYS B 1 16 ? 0.925 -0.32 13.133 1 98.19 16 LYS B N 1
ATOM 717 C CA . LYS B 1 16 ? 0.081 -1.416 12.672 1 98.19 16 LYS B CA 1
ATOM 718 C C . LYS B 1 16 ? -1.287 -0.906 12.227 1 98.19 16 LYS B C 1
ATOM 720 O O . LYS B 1 16 ? -1.926 -0.128 12.938 1 98.19 16 LYS B O 1
ATOM 725 N N . LEU B 1 17 ? -1.66 -1.312 11.086 1 98.25 17 LEU B N 1
ATOM 726 C CA . LEU B 1 17 ? -2.955 -0.931 10.531 1 98.25 17 LEU B CA 1
ATOM 727 C C . LEU B 1 17 ? -3.727 -2.158 10.055 1 98.25 17 LEU B C 1
ATOM 729 O O . LEU B 1 17 ? -3.129 -3.115 9.562 1 98.25 17 LEU B O 1
ATOM 733 N N . SER B 1 18 ? -5.008 -2.062 10.211 1 98.38 18 SER B N 1
ATOM 734 C CA . SER B 1 18 ? -5.902 -3.002 9.539 1 98.38 18 SER B CA 1
ATOM 735 C C . SER B 1 18 ? -6.406 -2.438 8.219 1 98.38 18 SER B C 1
ATOM 737 O O . SER B 1 18 ? -7.07 -1.4 8.188 1 98.38 18 SER B O 1
ATOM 739 N N . VAL B 1 19 ? -6.109 -3.172 7.18 1 98.38 19 VAL B N 1
ATOM 740 C CA . VAL B 1 19 ? -6.48 -2.682 5.855 1 98.38 19 VAL B CA 1
ATOM 741 C C . VAL B 1 19 ? -7.406 -3.688 5.172 1 98.38 19 VAL B C 1
ATOM 743 O O . VAL B 1 19 ? -7.297 -4.895 5.398 1 98.38 19 VAL B O 1
ATOM 746 N N . GLU B 1 20 ? -8.328 -3.131 4.441 1 98.44 20 GLU B N 1
ATOM 747 C CA . GLU B 1 20 ? -9.195 -3.945 3.594 1 98.44 20 GLU B CA 1
ATOM 748 C C . GLU B 1 20 ? -8.859 -3.752 2.117 1 98.44 20 GLU B C 1
ATOM 750 O O . GLU B 1 20 ? -8.906 -2.631 1.605 1 98.44 20 GLU B O 1
ATOM 755 N N . LEU B 1 21 ? -8.602 -4.891 1.499 1 98.75 21 LEU B N 1
ATOM 756 C CA . LEU B 1 21 ? -8.273 -4.832 0.079 1 98.75 21 LEU B CA 1
ATOM 757 C C . LEU B 1 21 ? -9.367 -5.484 -0.761 1 98.75 21 LEU B C 1
ATOM 759 O O . LEU B 1 21 ? -9.875 -6.547 -0.403 1 98.75 21 LEU B O 1
ATOM 763 N N . PRO B 1 22 ? -9.695 -4.855 -1.877 1 98.56 22 PRO B N 1
ATOM 764 C CA . PRO B 1 22 ? -10.484 -5.637 -2.836 1 98.56 22 PRO B CA 1
ATOM 765 C C . PRO B 1 22 ? -9.844 -6.98 -3.166 1 98.56 22 PRO B C 1
ATOM 767 O O . PRO B 1 22 ? -8.609 -7.09 -3.207 1 98.56 22 PRO B O 1
ATOM 770 N N . ALA B 1 23 ? -10.648 -7.922 -3.438 1 97.56 23 ALA B N 1
ATOM 771 C CA . ALA B 1 23 ? -10.156 -9.266 -3.734 1 97.56 23 ALA B CA 1
ATOM 772 C C . ALA B 1 23 ? -9.18 -9.242 -4.902 1 97.56 23 ALA B C 1
ATOM 774 O O . ALA B 1 23 ? -8.172 -9.953 -4.891 1 97.56 23 ALA B O 1
ATOM 775 N N . SER B 1 24 ? -9.414 -8.438 -5.852 1 96.88 24 SER B N 1
ATOM 776 C CA . SER B 1 24 ? -8.578 -8.383 -7.043 1 96.88 24 SER B CA 1
ATOM 777 C C . SER B 1 24 ? -7.199 -7.809 -6.719 1 96.88 24 SER B C 1
ATOM 779 O O . SER B 1 24 ? -6.188 -8.281 -7.238 1 96.88 24 SER B O 1
ATOM 781 N N . VAL B 1 25 ? -7.203 -6.809 -5.848 1 98.38 25 VAL B N 1
ATOM 782 C CA . VAL B 1 25 ? -5.926 -6.223 -5.445 1 98.38 25 VAL B CA 1
ATOM 783 C C . VAL B 1 25 ? -5.117 -7.25 -4.652 1 98.38 25 VAL B C 1
ATOM 785 O O . VAL B 1 25 ? -3.904 -7.371 -4.84 1 98.38 25 VAL B O 1
ATOM 788 N N . HIS B 1 26 ? -5.766 -7.93 -3.854 1 98.56 26 HIS B N 1
ATOM 789 C CA . HIS B 1 26 ? -5.074 -8.953 -3.076 1 98.56 26 HIS B CA 1
ATOM 790 C C . HIS B 1 26 ? -4.535 -10.055 -3.977 1 98.56 26 HIS B C 1
ATOM 792 O O . HIS B 1 26 ? -3.402 -10.516 -3.797 1 98.56 26 HIS B O 1
ATOM 798 N N . ARG B 1 27 ? -5.297 -10.5 -4.906 1 96.81 27 ARG B N 1
ATOM 799 C CA . ARG B 1 27 ? -4.828 -11.508 -5.855 1 96.81 27 ARG B CA 1
ATOM 800 C C . ARG B 1 27 ? -3.617 -11.008 -6.633 1 96.81 27 ARG B C 1
ATOM 802 O O . ARG B 1 27 ? -2.674 -11.758 -6.875 1 96.81 27 ARG B O 1
ATOM 809 N N . ASP B 1 28 ? -3.666 -9.797 -6.98 1 97.56 28 ASP B N 1
ATOM 810 C CA . ASP B 1 28 ? -2.533 -9.211 -7.691 1 97.56 28 ASP B CA 1
ATOM 811 C C . ASP B 1 28 ? -1.298 -9.148 -6.797 1 97.56 28 ASP B C 1
ATOM 813 O O . ASP B 1 28 ? -0.176 -9.359 -7.262 1 97.56 28 ASP B O 1
ATOM 817 N N . LEU B 1 29 ? -1.505 -8.844 -5.539 1 98.69 29 LEU B N 1
ATOM 818 C CA . LEU B 1 29 ? -0.381 -8.828 -4.609 1 98.69 29 LEU B CA 1
ATOM 819 C C . LEU B 1 29 ? 0.244 -10.211 -4.484 1 98.69 29 LEU B C 1
ATOM 821 O O . LEU B 1 29 ? 1.468 -10.344 -4.418 1 98.69 29 LEU B O 1
ATOM 825 N N . ILE B 1 30 ? 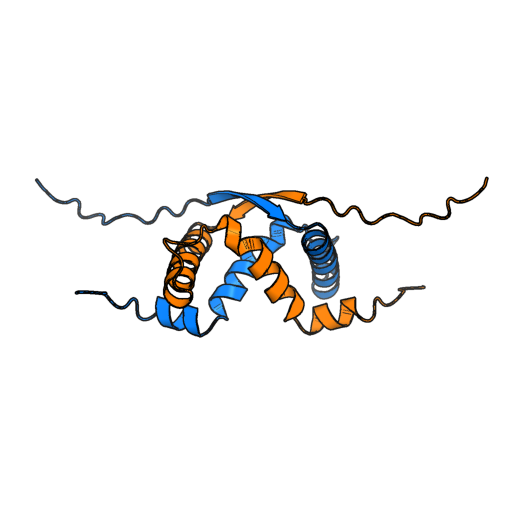-0.546 -11.227 -4.477 1 97.69 30 ILE B N 1
ATOM 826 C CA . ILE B 1 30 ? -0.05 -12.594 -4.422 1 97.69 30 ILE B CA 1
ATOM 827 C C . ILE B 1 30 ? 0.777 -12.891 -5.672 1 97.69 30 ILE B C 1
ATOM 829 O O . ILE B 1 30 ? 1.912 -13.367 -5.574 1 97.69 30 ILE B O 1
ATOM 833 N N . ALA B 1 31 ? 0.237 -12.609 -6.785 1 97.12 31 ALA B N 1
ATOM 834 C CA . ALA B 1 31 ? 0.93 -12.828 -8.055 1 97.12 31 ALA B CA 1
ATOM 835 C C . ALA B 1 31 ? 2.23 -12.031 -8.117 1 97.12 31 ALA B C 1
ATOM 837 O O . ALA B 1 31 ? 3.24 -12.516 -8.633 1 97.12 31 ALA B O 1
ATOM 838 N N . TYR B 1 32 ? 2.18 -10.789 -7.625 1 98.31 32 TYR B N 1
ATOM 839 C CA . TYR B 1 32 ? 3.371 -9.945 -7.59 1 98.31 32 TYR B CA 1
ATOM 840 C C . TYR B 1 32 ? 4.473 -10.594 -6.762 1 98.31 32 TYR B C 1
ATOM 842 O O . TYR B 1 32 ? 5.637 -10.617 -7.176 1 98.31 32 TYR B O 1
ATOM 850 N N . GLY B 1 33 ? 4.109 -11.109 -5.609 1 98.19 33 GLY B N 1
ATOM 851 C CA . GLY B 1 33 ? 5.07 -11.781 -4.75 1 98.19 33 GLY B CA 1
ATOM 852 C C . GLY B 1 33 ? 5.707 -13 -5.398 1 98.19 33 GLY B C 1
ATOM 853 O O . GLY B 1 33 ? 6.895 -13.266 -5.199 1 98.19 33 GLY B O 1
ATOM 854 N N . GLU B 1 34 ? 4.934 -13.695 -6.16 1 97 34 GLU B N 1
ATOM 855 C CA . GLU B 1 34 ? 5.441 -14.852 -6.891 1 97 34 GLU B CA 1
ATOM 856 C C . GLU B 1 34 ? 6.461 -14.438 -7.945 1 97 34 GLU B C 1
ATOM 858 O O . GLU B 1 34 ? 7.539 -15.023 -8.039 1 97 34 GLU B O 1
ATOM 863 N N . LEU B 1 35 ? 6.109 -13.445 -8.688 1 96.5 35 LEU B N 1
ATOM 864 C CA . LEU B 1 35 ? 6.988 -12.961 -9.75 1 96.5 35 LEU B CA 1
ATOM 865 C C . LEU B 1 35 ? 8.297 -12.422 -9.172 1 96.5 35 LEU B C 1
ATOM 867 O O . LEU B 1 35 ? 9.375 -12.711 -9.695 1 96.5 35 LEU B O 1
ATOM 871 N N . LEU B 1 36 ? 8.141 -11.68 -8.078 1 96.94 36 LEU B N 1
ATOM 872 C CA . LEU B 1 36 ? 9.32 -11.109 -7.434 1 96.94 36 LEU B CA 1
ATOM 873 C C . LEU B 1 36 ? 10.242 -12.211 -6.914 1 96.94 36 LEU B C 1
ATOM 875 O O . LEU B 1 36 ? 11.461 -12.117 -7.051 1 96.94 36 LEU B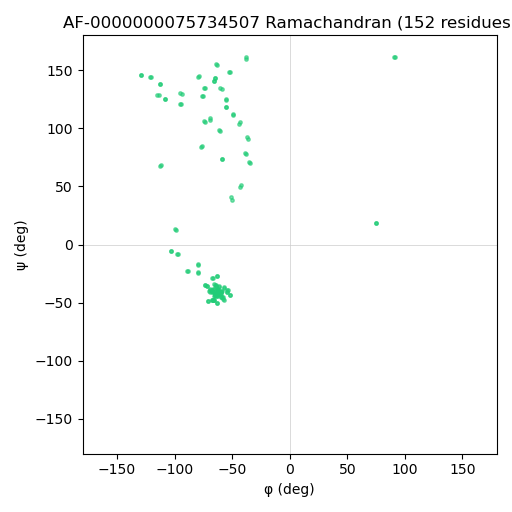 O 1
ATOM 879 N N . ALA B 1 37 ? 9.648 -13.211 -6.32 1 96.75 37 ALA B N 1
ATOM 880 C CA . ALA B 1 37 ? 10.438 -14.328 -5.812 1 96.75 37 ALA B CA 1
ATOM 881 C C . ALA B 1 37 ? 11.211 -15.008 -6.941 1 96.75 37 ALA B C 1
ATOM 883 O O . ALA B 1 37 ? 12.391 -15.336 -6.785 1 96.75 37 ALA B O 1
A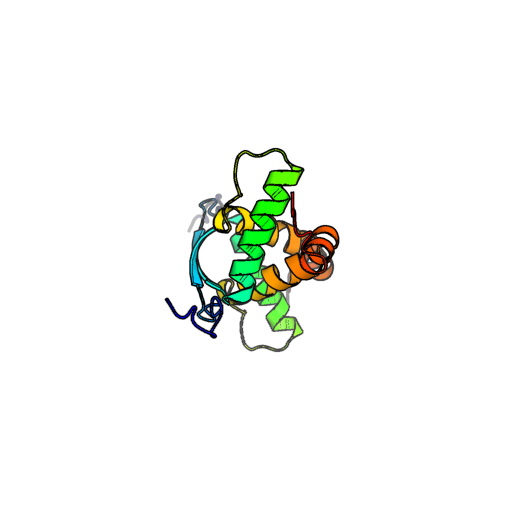TOM 884 N N . GLN B 1 38 ? 10.555 -15.211 -8.086 1 94.06 38 GLN B N 1
ATOM 885 C CA . GLN B 1 38 ? 11.172 -15.844 -9.242 1 94.06 38 GLN B CA 1
ATOM 886 C C . GLN B 1 38 ? 12.344 -15.016 -9.766 1 94.06 38 GLN B C 1
ATOM 888 O O . GLN B 1 38 ? 13.406 -15.555 -10.078 1 94.06 38 GLN B O 1
ATOM 893 N N . THR B 1 39 ? 12.148 -13.734 -9.75 1 93.44 39 THR B N 1
ATOM 894 C CA . THR B 1 39 ? 13.141 -12.852 -10.359 1 93.44 39 THR B CA 1
ATOM 895 C C . THR B 1 39 ? 14.32 -12.641 -9.414 1 93.44 39 THR B C 1
ATOM 897 O O . THR B 1 39 ? 15.43 -12.344 -9.859 1 93.44 39 THR B O 1
ATOM 900 N N . THR B 1 40 ? 14.086 -12.82 -8.117 1 94.12 40 THR B N 1
ATOM 901 C CA . THR B 1 40 ? 15.141 -12.57 -7.145 1 94.12 40 THR B CA 1
ATOM 902 C C . THR B 1 40 ? 15.742 -13.883 -6.645 1 94.12 40 THR B C 1
ATOM 904 O O . THR B 1 40 ? 16.688 -13.883 -5.848 1 94.12 40 THR B O 1
ATOM 907 N N . GLY B 1 41 ? 15.164 -15.023 -7.062 1 91.69 41 GLY B N 1
ATOM 908 C CA . GLY B 1 41 ? 15.68 -16.312 -6.633 1 91.69 41 GLY B CA 1
ATOM 909 C C . GLY B 1 41 ? 15.328 -16.656 -5.195 1 91.69 41 GLY B C 1
ATOM 910 O O . GLY B 1 41 ? 16.047 -17.406 -4.535 1 91.69 41 GLY B O 1
ATOM 911 N N . THR B 1 42 ? 14.336 -15.992 -4.656 1 90.44 42 THR B N 1
ATOM 912 C CA . THR B 1 42 ? 13.844 -16.266 -3.309 1 90.44 42 THR B CA 1
ATOM 913 C C . THR B 1 42 ? 13.047 -17.562 -3.27 1 90.44 42 THR B C 1
ATOM 915 O O . THR B 1 42 ? 12.25 -17.828 -4.176 1 90.44 42 THR B O 1
ATOM 918 N N . ALA B 1 43 ? 13.375 -18.281 -2.26 1 90.5 43 ALA B N 1
ATOM 919 C CA . ALA B 1 43 ? 12.625 -19.516 -2.098 1 90.5 43 ALA B CA 1
ATOM 920 C C . ALA B 1 43 ? 11.18 -19.25 -1.695 1 90.5 43 ALA B C 1
ATOM 922 O O . ALA B 1 43 ? 10.922 -18.688 -0.626 1 90.5 43 ALA B O 1
ATOM 923 N N . GLY B 1 44 ? 10.273 -19.453 -2.596 1 94.75 44 GLY B N 1
ATOM 924 C CA . GLY B 1 44 ? 8.859 -19.328 -2.281 1 94.75 44 GLY B CA 1
ATOM 925 C C . GLY B 1 44 ? 8.312 -17.938 -2.529 1 94.75 44 GLY B C 1
ATOM 926 O O . GLY B 1 44 ? 9.078 -16.969 -2.586 1 94.75 44 GLY B O 1
ATOM 927 N N . PRO B 1 45 ? 7.086 -17.875 -2.623 1 95.44 45 PRO B N 1
ATOM 928 C CA . PRO B 1 45 ? 6.457 -16.578 -2.867 1 95.44 45 PRO B CA 1
ATOM 929 C C . PRO B 1 45 ? 6.641 -15.609 -1.703 1 95.44 45 PRO B C 1
ATOM 931 O O . PRO B 1 45 ? 6.641 -16.031 -0.542 1 95.44 45 PRO B O 1
ATOM 934 N N . ILE B 1 46 ? 6.871 -14.398 -1.993 1 97.5 46 ILE B N 1
ATOM 935 C CA . ILE B 1 46 ? 6.875 -13.344 -0.985 1 97.5 46 ILE B CA 1
ATOM 936 C C . ILE B 1 46 ? 5.438 -12.992 -0.6 1 97.5 46 ILE B C 1
ATOM 938 O O . ILE B 1 46 ? 4.602 -12.727 -1.469 1 97.5 46 ILE B O 1
ATOM 942 N N . GLU B 1 47 ? 5.191 -13.008 0.623 1 97.81 47 GLU B N 1
ATOM 943 C CA . GLU B 1 47 ? 3.848 -12.781 1.143 1 97.81 47 GLU B CA 1
ATOM 944 C C . GLU B 1 47 ? 3.375 -11.359 0.848 1 97.81 47 GLU B C 1
ATOM 946 O O . GLU B 1 47 ? 4.148 -10.406 0.96 1 97.81 47 GLU B O 1
ATOM 951 N N . PRO B 1 48 ? 2.164 -11.195 0.565 1 98.25 48 PRO B N 1
ATOM 952 C CA . PRO B 1 48 ? 1.6 -9.875 0.262 1 98.25 48 PRO B CA 1
ATOM 953 C C . PRO B 1 48 ? 1.914 -8.836 1.336 1 98.25 48 PRO B C 1
ATOM 955 O O . PRO B 1 48 ? 2.303 -7.715 1.016 1 98.25 48 PRO B O 1
ATOM 958 N N . VAL B 1 49 ? 1.811 -9.164 2.574 1 98.38 49 VAL B N 1
ATOM 959 C CA . VAL B 1 49 ? 1.978 -8.203 3.662 1 98.38 49 VAL B CA 1
ATOM 960 C C . VAL B 1 49 ? 3.402 -7.656 3.654 1 98.38 49 VAL B C 1
ATOM 962 O O . VAL B 1 49 ? 3.629 -6.496 4 1 98.38 49 VAL B O 1
ATOM 965 N N . LYS B 1 50 ? 4.266 -8.406 3.17 1 97.88 50 LYS B N 1
ATOM 966 C CA . LYS B 1 50 ? 5.668 -8 3.145 1 97.88 50 LYS B CA 1
ATOM 967 C C . LYS B 1 50 ? 5.938 -7.039 1.994 1 97.88 50 LYS B C 1
ATOM 969 O O . LYS B 1 50 ? 6.965 -6.352 1.981 1 97.88 50 LYS B O 1
ATOM 974 N N . LEU B 1 51 ? 5.098 -6.977 1.049 1 98.75 51 LEU B N 1
ATOM 975 C CA . LEU B 1 51 ? 5.289 -6.145 -0.135 1 98.75 51 LEU B CA 1
ATOM 976 C C . LEU B 1 51 ? 4.73 -4.742 0.089 1 98.75 51 LEU B C 1
ATOM 978 O O . LEU B 1 51 ? 5.18 -3.783 -0.543 1 98.75 51 LEU B O 1
ATOM 982 N N . ILE B 1 52 ? 3.826 -4.594 1.004 1 98.88 52 ILE B N 1
ATOM 983 C CA . ILE B 1 52 ? 2.965 -3.418 1.076 1 98.88 52 ILE B CA 1
ATOM 984 C C . ILE B 1 52 ? 3.797 -2.186 1.418 1 98.88 52 ILE B C 1
ATOM 986 O O . ILE B 1 52 ? 3.738 -1.175 0.715 1 98.88 52 ILE B O 1
ATOM 990 N N . ALA B 1 53 ? 4.617 -2.283 2.383 1 98.88 53 ALA B N 1
ATOM 991 C CA . ALA B 1 53 ? 5.363 -1.11 2.83 1 98.88 53 ALA B CA 1
ATOM 992 C C . ALA B 1 53 ? 6.359 -0.655 1.765 1 98.88 53 ALA B C 1
ATOM 994 O O . ALA B 1 53 ? 6.395 0.523 1.402 1 98.88 53 ALA B O 1
ATOM 995 N N . PRO B 1 54 ? 7.117 -1.555 1.228 1 98.81 54 PRO B N 1
ATOM 996 C CA . PRO B 1 54 ? 8.07 -1.078 0.22 1 98.81 54 PRO B CA 1
ATOM 997 C C . PRO B 1 54 ? 7.379 -0.526 -1.026 1 98.81 54 PRO B C 1
ATOM 999 O O . PRO B 1 54 ? 7.891 0.404 -1.657 1 98.81 54 PRO B O 1
ATOM 1002 N N . MET B 1 55 ? 6.246 -1.123 -1.405 1 98.88 55 MET B N 1
ATOM 1003 C CA . MET B 1 55 ? 5.508 -0.638 -2.57 1 98.88 55 MET B CA 1
ATOM 1004 C C . MET B 1 55 ? 4.969 0.767 -2.324 1 98.88 55 MET B C 1
ATOM 1006 O O . MET B 1 55 ? 5.086 1.642 -3.186 1 98.88 55 MET B O 1
ATOM 1010 N N . LEU B 1 56 ? 4.41 0.966 -1.136 1 98.94 56 LEU B N 1
ATOM 1011 C CA . LEU B 1 56 ? 3.9 2.289 -0.794 1 98.94 56 LEU B CA 1
ATOM 1012 C C . LEU B 1 56 ? 5.027 3.314 -0.766 1 98.94 56 LEU B C 1
ATOM 1014 O O . LEU B 1 56 ? 4.879 4.422 -1.286 1 98.94 56 LEU B O 1
ATOM 1018 N N . GLU B 1 57 ? 6.129 2.984 -0.177 1 98.75 57 GLU B N 1
ATOM 1019 C CA . GLU B 1 57 ? 7.289 3.869 -0.108 1 98.75 57 GLU B CA 1
ATOM 1020 C C . GLU B 1 57 ? 7.754 4.281 -1.502 1 98.75 57 GLU B C 1
ATOM 1022 O O . GLU B 1 57 ? 7.957 5.465 -1.77 1 98.75 57 GLU B O 1
ATOM 1027 N N . ARG B 1 58 ? 7.855 3.287 -2.34 1 98.69 58 ARG B N 1
ATOM 1028 C CA . ARG B 1 58 ? 8.312 3.564 -3.699 1 98.69 58 ARG B CA 1
ATOM 1029 C C . ARG B 1 58 ? 7.277 4.387 -4.465 1 98.69 58 ARG B C 1
ATOM 1031 O O . ARG B 1 58 ? 7.637 5.285 -5.23 1 98.69 58 ARG B O 1
ATOM 1038 N N . PHE B 1 59 ? 6.012 4.082 -4.281 1 98.81 59 PHE B N 1
ATOM 1039 C CA . PHE B 1 59 ? 4.949 4.836 -4.938 1 98.81 59 PHE B CA 1
ATOM 1040 C C . PHE B 1 59 ? 5.023 6.312 -4.566 1 98.81 59 PHE B C 1
ATOM 1042 O O . PHE B 1 59 ? 5.016 7.18 -5.445 1 98.81 59 PHE B O 1
ATOM 1049 N N . MET B 1 60 ? 5.211 6.598 -3.314 1 98.62 60 MET B N 1
ATOM 1050 C CA . MET B 1 60 ? 5.23 7.984 -2.857 1 98.62 60 MET B CA 1
ATOM 1051 C C . MET B 1 60 ? 6.527 8.672 -3.27 1 98.62 60 MET B C 1
ATOM 1053 O O . MET B 1 60 ? 6.523 9.859 -3.609 1 98.62 60 MET B O 1
ATOM 1057 N N . ALA B 1 61 ? 7.547 7.945 -3.268 1 97.44 61 ALA B N 1
ATOM 1058 C CA . ALA B 1 61 ? 8.844 8.508 -3.652 1 97.44 61 ALA B CA 1
ATOM 1059 C C . ALA B 1 61 ? 8.859 8.883 -5.129 1 97.44 61 ALA B C 1
ATOM 1061 O O . ALA B 1 61 ? 9.539 9.828 -5.527 1 97.44 61 ALA B O 1
ATOM 1062 N N . THR B 1 62 ? 8.031 8.133 -5.918 1 97.75 62 THR B N 1
ATOM 1063 C CA . THR B 1 62 ? 8.078 8.352 -7.359 1 97.75 62 THR B CA 1
ATOM 1064 C C . THR B 1 62 ? 6.957 9.289 -7.805 1 97.75 62 THR B C 1
ATOM 1066 O O . THR B 1 62 ? 6.887 9.672 -8.977 1 97.75 62 THR B O 1
ATOM 1069 N N . ASP B 1 63 ? 6.098 9.594 -6.949 1 97.75 63 ASP B N 1
ATOM 1070 C CA . ASP B 1 63 ? 5.121 10.648 -7.23 1 97.75 63 ASP B CA 1
ATOM 1071 C C . ASP B 1 63 ? 5.77 12.031 -7.168 1 97.75 63 ASP B C 1
ATOM 1073 O O . ASP B 1 63 ? 5.996 12.562 -6.082 1 97.75 63 ASP B O 1
ATOM 1077 N N . ARG B 1 64 ? 5.988 12.625 -8.281 1 96.62 64 ARG B N 1
ATOM 1078 C CA . ARG B 1 64 ? 6.777 13.844 -8.406 1 96.62 64 ARG B CA 1
ATOM 1079 C C . ARG B 1 64 ? 6.129 15 -7.641 1 96.62 64 ARG B C 1
ATOM 1081 O O . ARG B 1 64 ? 6.82 15.781 -6.988 1 96.62 64 ARG B O 1
ATOM 1088 N N . VAL B 1 65 ? 4.855 15.109 -7.754 1 95.94 65 VAL B N 1
ATOM 1089 C CA . VAL B 1 65 ? 4.137 16.188 -7.07 1 95.94 65 VAL B CA 1
ATOM 1090 C C . VAL B 1 65 ? 4.301 16.031 -5.559 1 95.94 65 VAL B C 1
ATOM 1092 O O . VAL B 1 65 ? 4.582 17.016 -4.859 1 95.94 65 VAL B O 1
ATOM 1095 N N . PHE B 1 66 ? 4.238 14.852 -5.074 1 97.81 66 PHE B N 1
ATOM 1096 C CA . PHE B 1 66 ? 4.391 14.594 -3.648 1 97.81 66 PHE B CA 1
ATOM 1097 C C . PHE B 1 66 ? 5.832 14.82 -3.205 1 97.81 66 PHE B C 1
ATOM 1099 O O . PHE B 1 66 ? 6.078 15.43 -2.164 1 97.81 66 PHE B O 1
ATOM 1106 N N . ALA B 1 67 ? 6.699 14.242 -3.951 1 95.31 67 ALA B N 1
ATOM 1107 C CA . ALA B 1 67 ? 8.117 14.383 -3.619 1 95.31 67 ALA B CA 1
ATOM 1108 C C . ALA B 1 67 ? 8.508 15.852 -3.514 1 95.31 67 ALA B C 1
ATOM 1110 O O . ALA B 1 67 ? 9.242 16.25 -2.602 1 95.31 67 ALA B O 1
ATOM 1111 N N . LYS B 1 68 ? 8.016 16.641 -4.391 1 94.62 68 LYS B N 1
ATOM 1112 C CA . LYS B 1 68 ? 8.297 18.078 -4.375 1 94.62 68 LYS B CA 1
ATOM 1113 C C . LYS B 1 68 ? 7.719 18.734 -3.127 1 94.62 68 LYS B C 1
ATOM 1115 O O . LYS B 1 68 ? 8.359 19.594 -2.52 1 94.62 68 LYS B O 1
ATOM 1120 N N . SER B 1 69 ? 6.57 18.328 -2.814 1 93.44 69 SER B N 1
ATOM 1121 C CA . SER B 1 69 ? 5.898 18.906 -1.655 1 93.44 69 SER B CA 1
ATOM 1122 C C . SER B 1 69 ? 6.645 18.594 -0.365 1 93.44 69 SER B C 1
ATOM 1124 O O . SER B 1 69 ? 6.609 19.359 0.589 1 93.44 69 SER B O 1
ATOM 1126 N N . ARG B 1 70 ? 7.227 17.406 -0.327 1 91.44 70 ARG B N 1
ATOM 1127 C CA . ARG B 1 70 ? 7.961 17 0.865 1 91.44 70 ARG B CA 1
ATOM 1128 C C . ARG B 1 70 ? 9.273 17.766 0.997 1 91.44 70 ARG B C 1
ATOM 1130 O O . ARG B 1 70 ? 9.781 17.953 2.105 1 91.44 70 ARG B O 1
ATOM 1137 N N . ARG B 1 71 ? 9.867 18.031 -0.088 1 84.69 71 ARG B N 1
ATOM 1138 C CA . ARG B 1 71 ? 11.141 18.75 -0.094 1 84.69 71 ARG B CA 1
ATOM 1139 C C . ARG B 1 71 ? 10.953 20.203 0.324 1 84.69 71 ARG B C 1
ATOM 1141 O O . ARG B 1 71 ? 11.828 20.797 0.958 1 84.69 71 ARG B O 1
ATOM 1148 N N . ASN B 1 72 ? 9.906 20.797 -0.157 1 73.69 72 ASN B N 1
ATOM 1149 C CA . ASN B 1 72 ? 9.617 22.188 0.176 1 73.69 72 ASN B CA 1
ATOM 1150 C C . ASN B 1 72 ? 8.375 22.312 1.053 1 73.69 72 ASN B C 1
ATOM 1152 O O . ASN B 1 72 ? 7.297 22.656 0.564 1 73.69 72 ASN B O 1
ATOM 1156 N N . PRO B 1 73 ? 8.469 21.859 2.223 1 59.97 73 PRO B N 1
ATOM 1157 C CA . PRO B 1 73 ? 7.242 21.953 3.025 1 59.97 73 PRO B CA 1
ATOM 1158 C C . PRO B 1 73 ? 6.758 23.391 3.182 1 59.97 73 PRO B C 1
ATOM 1160 O O . PRO B 1 73 ? 7.527 24.266 3.602 1 59.97 73 PRO B O 1
ATOM 1163 N N . SER B 1 74 ? 6.219 23.984 2.199 1 54.84 74 SER B N 1
ATOM 1164 C CA . SER B 1 74 ? 5.762 25.359 2.299 1 54.84 74 SER B CA 1
ATOM 1165 C C . SER B 1 74 ? 5.188 25.656 3.682 1 54.84 74 SER B C 1
ATOM 1167 O O . SER B 1 74 ? 4.355 24.891 4.188 1 54.84 74 SER B O 1
ATOM 1169 N N . SER B 1 75 ? 6.043 26.109 4.555 1 49.12 75 SER B N 1
ATOM 1170 C CA . SER B 1 75 ? 5.531 26.828 5.715 1 49.12 75 SER B CA 1
ATOM 1171 C C . SER B 1 75 ? 4.289 27.641 5.359 1 49.12 75 SER B C 1
ATOM 1173 O O . SER B 1 75 ? 4.352 28.547 4.535 1 49.12 75 SER B O 1
ATOM 1175 N N . ASN B 1 76 ? 3.168 27.062 5.094 1 39.66 76 ASN B N 1
ATOM 1176 C CA . ASN B 1 76 ? 2.049 28 5.113 1 39.66 76 ASN B CA 1
ATOM 1177 C C . ASN B 1 76 ? 2.135 28.953 6.305 1 39.66 76 ASN B C 1
ATOM 1179 O O . ASN B 1 76 ? 1.778 28.578 7.426 1 39.66 76 ASN B O 1
ATOM 1183 N N . THR B 1 77 ? 3.232 29.531 6.48 1 34.66 77 THR B N 1
ATOM 1184 C CA . THR B 1 77 ? 3.297 30.719 7.316 1 34.66 77 THR B CA 1
ATOM 1185 C C . THR B 1 77 ? 2.238 31.734 6.895 1 34.66 77 THR B C 1
ATOM 1187 O O . THR B 1 77 ? 2.406 32.438 5.891 1 34.66 77 THR B O 1
ATOM 1190 N N . GLU B 1 78 ? 0.994 31.438 6.547 1 30.73 78 GLU B N 1
ATOM 1191 C CA . GLU B 1 78 ? 0.158 32.625 6.738 1 30.73 78 GLU B CA 1
ATOM 1192 C C . GLU B 1 78 ? -0.037 32.906 8.219 1 30.73 78 GLU B C 1
ATOM 1194 O O . GLU B 1 78 ? -0.217 32 9.031 1 30.73 78 GLU B O 1
#

InterPro domains:
  IPR018733 Protein of unknown function DUF2274 [PF10038] (1-71)

Organism: Rhodopseudomonas palustris (strain ATCC BAA-98 / CGA009) (NCBI:txid258594)

Solvent-accessible surface area (backbone atoms only — not comparable to full-atom values): 9254 Å² total; per-residue (Å²): 130,86,74,71,86,72,56,89,71,7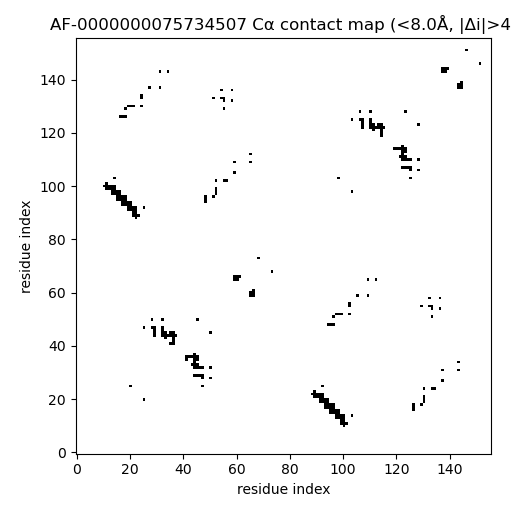7,68,76,57,64,44,76,44,78,38,72,28,53,26,67,52,49,51,48,36,45,53,49,18,39,53,50,14,65,75,69,69,44,89,56,62,42,56,46,71,74,45,49,50,61,50,51,48,50,50,49,65,67,32,61,72,54,40,50,47,67,74,50,63,69,71,78,73,118,129,86,76,70,86,72,56,90,73,74,68,75,56,64,44,76,43,77,39,72,28,52,27,67,54,49,52,48,36,44,53,48,17,39,52,51,14,65,76,69,70,44,88,57,62,42,55,46,70,74,46,48,49,60,50,51,47,51,50,50,65,66,32,62,72,54,41,50,46,66,73,50,62,70,72,77,73,118